Protein AF-0000000078658484 (afdb_homodimer)

Structure (mmCIF, N/CA/C/O backbone):
data_AF-0000000078658484-model_v1
#
loop_
_entity.id
_entity.type
_entity.pdbx_description
1 polymer 'Uncharacterized protein'
#
loop_
_atom_site.group_PDB
_atom_site.id
_atom_site.type_symbol
_atom_site.label_atom_id
_atom_site.label_alt_id
_atom_site.label_comp_id
_atom_site.label_asym_id
_atom_site.label_entity_id
_atom_site.label_seq_id
_atom_site.pdbx_PDB_ins_code
_atom_site.Cartn_x
_atom_site.Cartn_y
_atom_site.Cartn_z
_atom_site.occupancy
_atom_site.B_iso_or_equiv
_atom_site.auth_seq_id
_atom_site.auth_comp_id
_atom_site.auth_asym_id
_atom_site.auth_atom_id
_atom_site.pdbx_PDB_model_num
ATOM 1 N N . MET A 1 1 ? 11.594 26.047 1.53 1 68.69 1 MET A N 1
ATOM 2 C CA . MET A 1 1 ? 11.773 26.094 2.979 1 68.69 1 MET A CA 1
ATOM 3 C C . MET A 1 1 ? 12.211 24.734 3.51 1 68.69 1 MET A C 1
ATOM 5 O O . MET A 1 1 ? 11.859 23.703 2.939 1 68.69 1 MET A O 1
ATOM 9 N N . THR A 1 2 ? 13.234 24.672 4.266 1 88.19 2 THR A N 1
ATOM 10 C CA . THR A 1 2 ? 13.703 23.406 4.809 1 88.19 2 THR A CA 1
ATOM 11 C C . THR A 1 2 ? 12.625 22.75 5.652 1 88.19 2 THR A C 1
ATOM 13 O O . THR A 1 2 ? 11.992 23.406 6.488 1 88.19 2 THR A O 1
ATOM 16 N N . LEU A 1 3 ? 12.367 21.547 5.359 1 91.94 3 LEU A N 1
ATOM 17 C CA . LEU A 1 3 ? 11.359 20.797 6.105 1 91.94 3 LEU A CA 1
ATOM 18 C C . LEU A 1 3 ? 11.781 20.641 7.562 1 91.94 3 LEU A C 1
ATOM 20 O O . LEU A 1 3 ? 12.953 20.406 7.852 1 91.94 3 LEU A O 1
ATOM 24 N N . THR A 1 4 ? 10.789 20.781 8.445 1 95.5 4 THR A N 1
ATOM 25 C CA . THR A 1 4 ? 11.023 20.391 9.828 1 95.5 4 THR A CA 1
ATOM 26 C C . THR A 1 4 ? 11.367 18.906 9.922 1 95.5 4 THR A C 1
ATOM 28 O O . THR A 1 4 ? 11.117 18.141 8.984 1 95.5 4 THR A O 1
ATOM 31 N N . LYS A 1 5 ? 11.867 18.453 11.016 1 96.38 5 LYS A N 1
ATOM 32 C CA . LYS A 1 5 ? 12.25 17.047 11.172 1 96.38 5 LYS A CA 1
ATOM 33 C C . LYS A 1 5 ? 11.039 16.125 11.062 1 96.38 5 LYS A C 1
ATOM 35 O O . LYS A 1 5 ? 11.062 15.141 10.328 1 96.38 5 LYS A O 1
ATOM 40 N N . PRO A 1 6 ? 9.945 16.422 11.742 1 97.56 6 PRO A N 1
ATOM 41 C CA . PRO A 1 6 ? 8.773 15.547 11.594 1 97.56 6 PRO A CA 1
ATOM 42 C C . PRO A 1 6 ? 8.297 15.461 10.141 1 97.56 6 PRO A C 1
ATOM 44 O O . PRO A 1 6 ? 7.832 14.406 9.711 1 97.56 6 PRO A O 1
ATOM 47 N N . ASN A 1 7 ? 8.422 16.531 9.422 1 98 7 ASN A N 1
ATOM 48 C CA . ASN A 1 7 ? 7.977 16.516 8.031 1 98 7 ASN A CA 1
ATOM 49 C C . ASN A 1 7 ? 8.961 15.758 7.141 1 98 7 ASN A C 1
ATOM 51 O O . ASN A 1 7 ? 8.562 15.109 6.176 1 98 7 ASN A O 1
ATOM 55 N N . GLN A 1 8 ? 10.25 15.938 7.41 1 97.94 8 GLN A N 1
ATOM 56 C CA . GLN A 1 8 ? 11.234 15.125 6.699 1 97.94 8 GLN A CA 1
ATOM 57 C C . GLN A 1 8 ? 10.969 13.633 6.91 1 97.94 8 GLN A C 1
ATOM 59 O O . GLN A 1 8 ? 11.023 12.852 5.961 1 97.94 8 GLN A O 1
ATOM 64 N N . ASP A 1 9 ? 10.688 13.258 8.148 1 97.88 9 ASP A N 1
ATOM 65 C CA . ASP A 1 9 ? 10.406 11.867 8.477 1 97.88 9 ASP A CA 1
ATOM 66 C C . ASP A 1 9 ? 9.148 11.375 7.762 1 97.88 9 ASP A C 1
ATOM 68 O O . ASP A 1 9 ? 9.125 10.273 7.219 1 97.88 9 ASP A O 1
ATOM 72 N N . LEU A 1 10 ? 8.117 12.164 7.785 1 98.5 10 LEU A N 1
ATOM 73 C CA . LEU A 1 10 ? 6.875 11.789 7.125 1 98.5 10 LEU A CA 1
ATOM 74 C C . LEU A 1 10 ? 7.098 11.578 5.629 1 98.5 10 LEU A C 1
ATOM 76 O O . LEU A 1 10 ? 6.637 10.578 5.062 1 98.5 10 LEU A O 1
ATOM 80 N N . ARG A 1 11 ? 7.789 12.492 4.969 1 98.56 11 ARG A N 1
ATOM 81 C CA . ARG A 1 11 ? 8.047 12.367 3.537 1 98.56 11 ARG A CA 1
ATOM 82 C C . ARG A 1 11 ? 8.852 11.109 3.236 1 98.56 11 ARG A C 1
ATOM 84 O O . ARG A 1 11 ? 8.516 10.359 2.312 1 98.56 11 ARG A O 1
ATOM 91 N N . ARG A 1 12 ? 9.859 10.875 4.074 1 98.44 12 ARG A N 1
ATOM 92 C CA . ARG A 1 12 ? 10.695 9.695 3.889 1 98.44 12 ARG A CA 1
ATOM 93 C C . ARG A 1 12 ? 9.875 8.414 4.055 1 98.44 12 ARG A C 1
ATOM 95 O O . ARG A 1 12 ? 10.031 7.465 3.287 1 98.44 12 ARG A O 1
ATOM 102 N N . ASP A 1 13 ? 9.039 8.422 5.098 1 98.56 13 ASP A N 1
ATOM 103 C CA . ASP A 1 13 ? 8.203 7.258 5.352 1 98.56 13 ASP A CA 1
ATOM 104 C C . ASP A 1 13 ? 7.258 6.992 4.18 1 98.56 13 ASP A C 1
ATOM 106 O O . ASP A 1 13 ? 7.137 5.859 3.717 1 98.56 13 ASP A O 1
ATOM 110 N N . LEU A 1 14 ? 6.598 8.016 3.66 1 98.88 14 LEU A N 1
ATOM 111 C CA . LEU A 1 14 ? 5.676 7.895 2.537 1 98.88 14 LEU A CA 1
ATOM 112 C C . LEU A 1 14 ? 6.395 7.375 1.296 1 98.88 14 LEU A C 1
ATOM 114 O O . LEU A 1 14 ? 5.887 6.492 0.6 1 98.88 14 LEU A O 1
ATOM 118 N N . GLN A 1 15 ? 7.578 7.875 1.045 1 98.69 15 GLN A N 1
ATOM 119 C CA . GLN A 1 15 ? 8.375 7.422 -0.091 1 98.69 15 GLN A CA 1
ATOM 120 C C . GLN A 1 15 ? 8.82 5.973 0.09 1 98.69 15 GLN A C 1
ATOM 122 O O . GLN A 1 15 ? 8.859 5.207 -0.874 1 98.69 15 GLN A O 1
ATOM 127 N N . GLY A 1 16 ? 9.203 5.668 1.29 1 98.81 16 GLY A N 1
ATOM 128 C CA . GLY A 1 16 ? 9.586 4.301 1.593 1 98.81 16 GLY A CA 1
ATOM 129 C C . GLY A 1 16 ? 8.469 3.299 1.368 1 98.81 16 GLY A C 1
ATOM 130 O O . GLY A 1 16 ? 8.688 2.246 0.766 1 98.81 16 GLY A O 1
ATOM 131 N N . LEU A 1 17 ? 7.27 3.645 1.833 1 98.94 17 LEU A N 1
ATOM 132 C CA . LEU A 1 17 ? 6.105 2.789 1.634 1 98.94 17 LEU A CA 1
ATOM 133 C C . LEU A 1 17 ? 5.797 2.625 0.148 1 98.94 17 LEU A C 1
ATOM 135 O O . LEU A 1 17 ? 5.508 1.518 -0.312 1 98.94 17 LEU A O 1
ATOM 139 N N . ALA A 1 18 ? 5.84 3.734 -0.65 1 98.88 18 ALA A N 1
ATOM 140 C CA . ALA A 1 18 ? 5.625 3.68 -2.094 1 98.88 18 ALA A CA 1
ATOM 141 C C . ALA A 1 18 ? 6.621 2.74 -2.766 1 98.88 18 ALA A C 1
ATOM 143 O O . ALA A 1 18 ? 6.242 1.916 -3.6 1 98.88 18 ALA A O 1
ATOM 144 N N . SER A 1 19 ? 7.879 2.836 -2.373 1 98.88 19 SER A N 1
ATOM 145 C CA . SER A 1 19 ? 8.938 2.01 -2.947 1 98.88 19 SER A CA 1
ATOM 146 C C . SER A 1 19 ? 8.719 0.533 -2.635 1 98.88 19 SER A C 1
ATOM 148 O O . SER A 1 19 ? 8.906 -0.325 -3.5 1 98.88 19 SER A O 1
ATOM 150 N N . ASP A 1 20 ? 8.367 0.253 -1.383 1 98.81 20 ASP A N 1
ATOM 151 C CA . ASP A 1 20 ? 8.086 -1.125 -0.988 1 98.81 20 ASP A CA 1
ATOM 152 C C . ASP A 1 20 ? 6.984 -1.73 -1.852 1 98.81 20 ASP A C 1
ATOM 154 O O . ASP A 1 20 ? 7.102 -2.869 -2.309 1 98.81 20 ASP A O 1
ATOM 158 N N . LEU A 1 21 ? 5.914 -0.972 -2.078 1 98.88 21 LEU A N 1
ATOM 159 C CA . LEU A 1 21 ? 4.801 -1.462 -2.883 1 98.88 21 LEU A CA 1
ATOM 160 C C . LEU A 1 21 ? 5.215 -1.637 -4.34 1 98.88 21 LEU A C 1
ATOM 162 O O . LEU A 1 21 ? 4.809 -2.598 -4.996 1 98.88 21 LEU A O 1
ATOM 166 N N . LYS A 1 22 ? 6.051 -0.745 -4.832 1 98.81 22 LYS A N 1
ATOM 167 C CA . LYS A 1 22 ? 6.523 -0.853 -6.211 1 98.81 22 LYS A CA 1
ATOM 168 C C . LYS A 1 22 ? 7.309 -2.143 -6.422 1 98.81 22 LYS A C 1
ATOM 170 O O . LYS A 1 22 ? 7.027 -2.902 -7.352 1 98.81 22 LYS A O 1
ATOM 175 N N . TRP A 1 23 ? 8.273 -2.367 -5.602 1 98.69 23 TRP A N 1
ATOM 176 C CA . TRP A 1 23 ? 9.109 -3.555 -5.734 1 98.69 23 TRP A CA 1
ATOM 177 C C . TRP A 1 23 ? 8.289 -4.824 -5.551 1 98.69 23 TRP A C 1
ATOM 179 O O . TRP A 1 23 ? 8.5 -5.82 -6.246 1 98.69 23 TRP A O 1
ATOM 189 N N . SER A 1 24 ? 7.328 -4.84 -4.613 1 98.88 24 SER A N 1
ATOM 190 C CA . SER A 1 24 ? 6.434 -5.973 -4.402 1 98.88 24 SER A CA 1
ATOM 191 C C . SER A 1 24 ? 5.594 -6.25 -5.645 1 98.88 24 SER A C 1
ATOM 193 O O . SER A 1 24 ? 5.391 -7.41 -6.016 1 98.88 24 SER A O 1
ATOM 195 N N . ALA A 1 25 ? 5.074 -5.191 -6.289 1 98.81 25 ALA A N 1
ATOM 196 C CA . ALA A 1 25 ? 4.25 -5.348 -7.484 1 98.81 25 ALA A CA 1
ATOM 197 C C . ALA A 1 25 ? 5.055 -5.953 -8.633 1 98.81 25 ALA A C 1
ATOM 199 O O . ALA A 1 25 ? 4.535 -6.766 -9.406 1 98.81 25 ALA A O 1
ATOM 200 N N . VAL A 1 26 ? 6.312 -5.578 -8.766 1 98.69 26 VAL A N 1
ATOM 201 C CA . VAL A 1 26 ? 7.188 -6.129 -9.797 1 98.69 26 VAL A CA 1
ATOM 202 C C . VAL A 1 26 ? 7.32 -7.637 -9.609 1 98.69 26 VAL A C 1
ATOM 204 O O . VAL A 1 26 ? 7.195 -8.406 -10.57 1 98.69 26 VAL A O 1
ATOM 207 N N . GLU A 1 27 ? 7.523 -8.008 -8.352 1 98.56 27 GLU A N 1
ATOM 208 C CA . GLU A 1 27 ? 7.617 -9.438 -8.055 1 98.56 27 GLU A CA 1
ATOM 209 C C . GLU A 1 27 ? 6.297 -10.148 -8.344 1 98.56 27 GLU A C 1
ATOM 211 O O . GLU A 1 27 ? 6.289 -11.25 -8.898 1 98.56 27 GLU A O 1
ATOM 216 N N . LEU A 1 28 ? 5.203 -9.586 -8.031 1 98.81 28 LEU A N 1
ATOM 217 C CA . LEU A 1 28 ? 3.887 -10.156 -8.281 1 98.81 28 LEU A CA 1
ATOM 218 C C . LEU A 1 28 ? 3.635 -10.328 -9.773 1 98.81 28 LEU A C 1
ATOM 220 O O . LEU A 1 28 ? 3.033 -11.312 -10.203 1 98.81 28 LEU A O 1
ATOM 224 N N . MET A 1 29 ? 4.117 -9.383 -10.523 1 98.69 29 MET A N 1
ATOM 225 C CA . MET A 1 29 ? 3.932 -9.477 -11.969 1 98.69 29 MET A CA 1
ATOM 226 C C . MET A 1 29 ? 4.68 -10.672 -12.547 1 98.69 29 MET A C 1
ATOM 228 O O . MET A 1 29 ? 4.188 -11.336 -13.461 1 98.69 29 MET A O 1
ATOM 232 N N . ARG A 1 30 ? 5.832 -10.992 -12.086 1 98.62 30 ARG A N 1
ATOM 233 C CA . ARG A 1 30 ? 6.574 -12.172 -12.516 1 98.62 30 ARG A CA 1
ATOM 234 C C . ARG A 1 30 ? 5.82 -13.453 -12.156 1 98.62 30 ARG A C 1
ATOM 236 O O . ARG A 1 30 ? 5.777 -14.391 -12.953 1 98.62 30 ARG A O 1
ATOM 243 N N . ILE A 1 31 ? 5.242 -13.406 -10.984 1 98.69 31 ILE A N 1
ATOM 244 C CA . ILE A 1 31 ? 4.465 -14.562 -10.547 1 98.69 31 ILE A CA 1
ATOM 245 C C . ILE A 1 31 ? 3.24 -14.727 -11.453 1 98.69 31 ILE A C 1
ATOM 247 O O . ILE A 1 31 ? 2.902 -15.844 -11.852 1 98.69 31 ILE A O 1
ATOM 251 N N . ALA A 1 32 ? 2.58 -13.625 -11.742 1 98.75 32 ALA A N 1
ATOM 252 C CA . ALA A 1 32 ? 1.43 -13.672 -12.641 1 98.75 32 ALA A CA 1
ATOM 253 C C . ALA A 1 32 ? 1.805 -14.297 -13.977 1 98.75 32 ALA A C 1
ATOM 255 O O . ALA A 1 32 ? 1.039 -15.094 -14.531 1 98.75 32 ALA A O 1
ATOM 256 N N . GLU A 1 33 ? 2.924 -13.945 -14.453 1 98.56 33 GLU A N 1
ATOM 257 C CA . GLU A 1 33 ? 3.398 -14.508 -15.711 1 98.56 33 GLU A CA 1
ATOM 258 C C . GLU A 1 33 ? 3.564 -16.016 -15.609 1 98.56 33 GLU A C 1
ATOM 260 O O . GLU A 1 33 ? 3.131 -16.766 -16.484 1 98.56 33 GLU A O 1
ATOM 265 N N . ARG A 1 34 ? 4.184 -16.438 -14.594 1 97.88 34 ARG A N 1
ATOM 266 C CA . ARG A 1 34 ? 4.387 -17.875 -14.406 1 97.88 34 ARG A CA 1
ATOM 267 C C . ARG A 1 34 ? 3.057 -18.594 -14.25 1 97.88 34 ARG A C 1
ATOM 269 O O . ARG A 1 34 ? 2.885 -19.703 -14.766 1 97.88 34 ARG A O 1
ATOM 276 N N . LEU A 1 35 ? 2.172 -18.016 -13.547 1 98.19 35 LEU A N 1
ATOM 277 C CA . LEU A 1 35 ? 0.836 -18.578 -13.406 1 98.19 35 LEU A CA 1
ATOM 278 C C . LEU A 1 35 ? 0.177 -18.766 -14.773 1 98.19 35 LEU A C 1
ATOM 280 O O . LEU A 1 35 ? -0.416 -19.812 -15.047 1 98.19 35 LEU A O 1
ATOM 284 N N . SER A 1 36 ? 0.306 -17.719 -15.531 1 98.12 36 SER A N 1
ATOM 285 C CA . SER A 1 36 ? -0.274 -17.766 -16.875 1 98.12 36 SER A CA 1
ATOM 286 C C . SER A 1 36 ? 0.362 -18.875 -17.719 1 98.12 36 SER A C 1
ATOM 288 O O . SER A 1 36 ? -0.34 -19.641 -18.359 1 98.12 36 SER A O 1
ATOM 290 N N . LEU A 1 37 ? 1.636 -19.031 -17.719 1 96.94 37 LEU A N 1
ATOM 291 C CA . LEU A 1 37 ? 2.379 -20.031 -18.469 1 96.94 37 LEU A CA 1
ATOM 292 C C . LEU A 1 37 ? 1.993 -21.438 -18.016 1 96.94 37 LEU A C 1
ATOM 294 O O . LEU A 1 37 ? 1.98 -22.375 -18.828 1 96.94 37 LEU A O 1
ATOM 298 N N . ALA A 1 38 ? 1.639 -21.562 -16.812 1 95.38 38 ALA A N 1
ATOM 299 C CA . ALA A 1 38 ? 1.252 -22.859 -16.266 1 95.38 38 ALA A CA 1
ATOM 300 C C . ALA A 1 38 ? -0.214 -23.156 -16.562 1 95.38 38 ALA A C 1
ATOM 302 O O . ALA A 1 38 ? -0.748 -24.172 -16.094 1 95.38 38 ALA A O 1
ATOM 303 N N . GLY A 1 39 ? -0.875 -22.234 -17.156 1 95.94 39 GLY A N 1
ATOM 304 C CA . GLY A 1 39 ? -2.244 -22.453 -17.594 1 95.94 39 GLY A CA 1
ATOM 305 C C . GLY A 1 39 ? -3.275 -21.984 -16.594 1 95.94 39 GLY A C 1
ATOM 306 O O . GLY A 1 39 ? -4.465 -22.281 -16.734 1 95.94 39 GLY A O 1
ATOM 307 N N . ASN A 1 40 ? -2.809 -21.359 -15.492 1 96.62 40 ASN A N 1
ATOM 308 C CA . ASN A 1 40 ? -3.725 -20.828 -14.484 1 96.62 40 ASN A CA 1
ATOM 309 C C . ASN A 1 40 ? -4.086 -19.375 -14.75 1 96.62 40 ASN A C 1
ATOM 311 O O . ASN A 1 40 ? -3.662 -18.484 -14.016 1 96.62 40 ASN A O 1
ATOM 315 N N . GLU A 1 41 ? -4.871 -19.078 -15.641 1 97.38 41 GLU A N 1
ATOM 316 C CA . GLU A 1 41 ? -5.168 -17.734 -16.141 1 97.38 41 GLU A CA 1
ATOM 317 C C . GLU A 1 41 ? -6.016 -16.953 -15.133 1 97.38 41 GLU A C 1
ATOM 319 O O . GLU A 1 41 ? -5.859 -15.734 -15 1 97.38 41 GLU A O 1
ATOM 324 N N . HIS A 1 42 ? -6.879 -17.672 -14.492 1 97.44 42 HIS A N 1
ATOM 325 C CA . HIS A 1 42 ? -7.75 -17.016 -13.531 1 97.44 42 HIS A CA 1
ATOM 326 C C . HIS A 1 42 ? -6.941 -16.344 -12.43 1 97.44 42 HIS A C 1
ATOM 328 O O . HIS A 1 42 ? -7.113 -15.156 -12.164 1 97.44 42 HIS A O 1
ATOM 334 N N . ASP A 1 43 ? -6.012 -17.062 -11.812 1 98.06 43 ASP A N 1
ATOM 335 C CA . ASP A 1 43 ? -5.176 -16.5 -10.758 1 98.06 43 ASP A CA 1
ATOM 336 C C . ASP A 1 43 ? -4.215 -15.453 -11.328 1 98.06 43 ASP A C 1
ATOM 338 O O . ASP A 1 43 ? -3.928 -14.445 -10.672 1 98.06 43 ASP A O 1
ATOM 342 N N . ALA A 1 44 ? -3.705 -15.664 -12.516 1 98.56 44 ALA A N 1
ATOM 343 C CA . ALA A 1 44 ? -2.822 -14.68 -13.148 1 98.56 44 ALA A CA 1
ATOM 344 C C . ALA A 1 44 ? -3.51 -13.328 -13.273 1 98.56 44 ALA A C 1
ATOM 346 O O . ALA A 1 44 ? -2.932 -12.297 -12.922 1 98.56 44 ALA A O 1
ATOM 347 N N . GLN A 1 45 ? -4.746 -13.43 -13.695 1 98.56 45 GLN A N 1
ATOM 348 C CA . GLN A 1 45 ? -5.492 -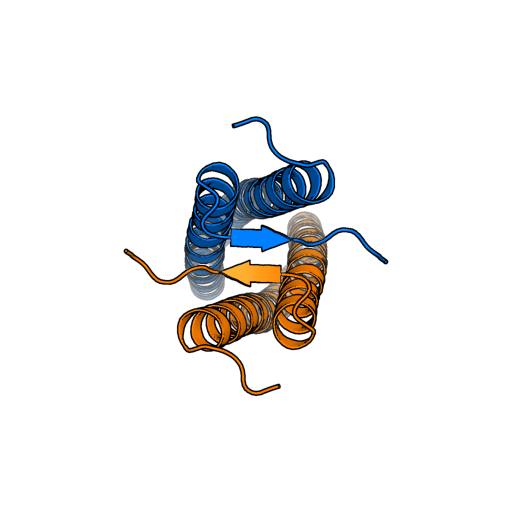12.195 -13.898 1 98.56 45 GLN A CA 1
ATOM 349 C C . GLN A 1 45 ? -5.812 -11.516 -12.562 1 98.56 45 GLN A C 1
ATOM 351 O O . GLN A 1 45 ? -5.797 -10.289 -12.469 1 98.56 45 GLN A O 1
ATOM 356 N N . ALA A 1 46 ? -6.133 -12.312 -11.586 1 98.5 46 ALA A N 1
ATOM 357 C CA . ALA 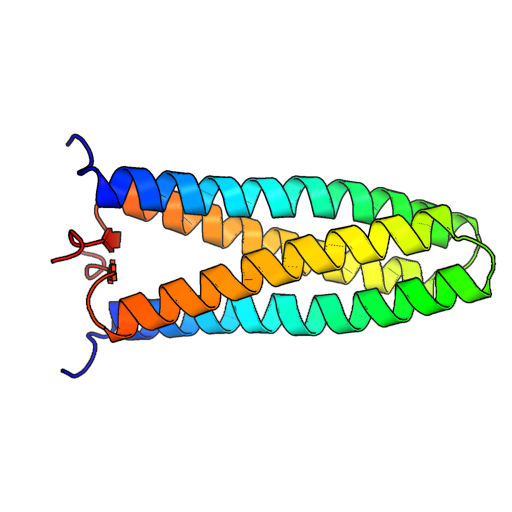A 1 46 ? -6.375 -11.75 -10.258 1 98.5 46 ALA A CA 1
ATOM 358 C C . ALA A 1 46 ? -5.137 -11.031 -9.734 1 98.5 46 ALA A C 1
ATOM 360 O O . ALA A 1 46 ? -5.238 -9.93 -9.18 1 98.5 46 ALA A O 1
ATOM 361 N N . VAL A 1 47 ? -3.961 -11.609 -9.922 1 98.88 47 VAL A N 1
ATOM 362 C CA . VAL A 1 47 ? -2.707 -11.016 -9.469 1 98.88 47 VAL A CA 1
ATOM 363 C C . VAL A 1 47 ? -2.469 -9.695 -10.203 1 98.88 47 VAL A C 1
ATOM 365 O O . VAL A 1 47 ? -2.068 -8.703 -9.594 1 98.88 47 VAL A O 1
ATOM 368 N N . ILE A 1 48 ? -2.764 -9.625 -11.453 1 98.81 48 ILE A N 1
ATOM 369 C CA . ILE A 1 48 ? -2.559 -8.43 -12.258 1 98.81 48 ILE A CA 1
ATOM 370 C C . ILE A 1 48 ? -3.459 -7.305 -11.742 1 98.81 48 ILE A C 1
ATOM 372 O O . ILE A 1 48 ? -3.021 -6.156 -11.625 1 98.81 48 ILE A O 1
ATOM 376 N N . ARG A 1 49 ? -4.668 -7.676 -11.398 1 98.62 49 ARG A N 1
ATOM 377 C CA . ARG A 1 49 ? -5.578 -6.68 -10.852 1 98.62 49 ARG A CA 1
ATOM 378 C C . ARG A 1 49 ? -5.055 -6.129 -9.523 1 98.62 49 ARG A C 1
ATOM 380 O O . ARG A 1 49 ? -5.148 -4.93 -9.266 1 98.62 49 ARG A O 1
ATOM 387 N N . ILE A 1 50 ? -4.512 -6.973 -8.773 1 98.94 50 ILE A N 1
ATOM 388 C CA . ILE A 1 50 ? -3.975 -6.547 -7.484 1 98.94 50 ILE A CA 1
ATOM 389 C C . ILE A 1 50 ? -2.762 -5.645 -7.699 1 98.94 50 ILE A C 1
ATOM 391 O O . ILE A 1 50 ? -2.572 -4.664 -6.977 1 98.94 50 ILE A O 1
ATOM 395 N N . CYS A 1 51 ? -1.923 -5.957 -8.688 1 98.88 51 CYS A N 1
ATOM 396 C CA . CYS A 1 51 ? -0.807 -5.082 -9.031 1 98.88 51 CYS A CA 1
ATOM 397 C C . CYS A 1 51 ? -1.3 -3.688 -9.398 1 98.88 51 CYS A C 1
ATOM 399 O O . CYS A 1 51 ? -0.655 -2.689 -9.078 1 98.88 51 CYS A O 1
ATOM 401 N N . GLN A 1 52 ? -2.41 -3.645 -10.062 1 98.81 52 GLN A N 1
ATOM 402 C CA . GLN A 1 52 ? -2.984 -2.352 -10.422 1 98.81 52 GLN A CA 1
ATOM 403 C C . GLN A 1 52 ? -3.42 -1.576 -9.188 1 98.81 52 GLN A C 1
ATOM 405 O O . GLN A 1 52 ? -3.229 -0.361 -9.109 1 98.81 52 GLN A O 1
ATOM 410 N N . VAL A 1 53 ? -4.004 -2.244 -8.258 1 98.81 53 VAL A N 1
ATOM 411 C CA . VAL A 1 53 ? -4.375 -1.62 -6.992 1 98.81 53 VAL A CA 1
ATOM 412 C C . VAL A 1 53 ? -3.127 -1.073 -6.301 1 98.81 53 VAL A C 1
ATOM 414 O O . VAL A 1 53 ? -3.107 0.078 -5.859 1 98.81 53 VAL A O 1
ATOM 417 N N . MET A 1 54 ? -2.068 -1.915 -6.242 1 98.94 54 MET A N 1
ATOM 418 C CA . MET A 1 54 ? -0.82 -1.503 -5.605 1 98.94 54 MET A CA 1
ATOM 419 C C . MET A 1 54 ? -0.235 -0.278 -6.301 1 98.94 54 MET A C 1
ATOM 421 O O . MET A 1 54 ? 0.295 0.62 -5.645 1 98.94 54 MET A O 1
ATOM 425 N N . GLN A 1 55 ? -0.323 -0.236 -7.648 1 98.81 55 GLN A N 1
ATOM 426 C CA . GLN A 1 55 ? 0.189 0.905 -8.398 1 98.81 55 GLN A CA 1
ATOM 427 C C . GLN A 1 55 ? -0.579 2.178 -8.055 1 98.81 55 GLN A C 1
ATOM 429 O O . GLN A 1 55 ? 0.017 3.246 -7.902 1 98.81 55 GLN A O 1
ATOM 434 N N . ALA A 1 56 ? -1.872 2.08 -7.934 1 98.75 56 ALA A N 1
ATOM 435 C CA . ALA A 1 56 ? -2.684 3.236 -7.562 1 98.75 56 ALA A CA 1
ATOM 436 C C . ALA A 1 56 ? -2.316 3.738 -6.168 1 98.75 56 ALA A C 1
ATOM 438 O O . ALA A 1 56 ? -2.219 4.945 -5.941 1 98.75 56 ALA A O 1
ATOM 439 N N . VAL A 1 57 ? -2.123 2.836 -5.246 1 98.88 57 VAL A N 1
ATOM 440 C CA . VAL A 1 57 ? -1.74 3.223 -3.893 1 98.88 57 VAL A CA 1
ATOM 441 C C . VAL A 1 57 ? -0.352 3.859 -3.91 1 98.88 57 VAL A C 1
ATOM 443 O O . VAL A 1 57 ? -0.127 4.887 -3.27 1 98.88 57 VAL A O 1
ATOM 446 N N . GLU A 1 58 ? 0.59 3.242 -4.605 1 98.94 58 GLU A N 1
ATOM 447 C CA . GLU A 1 58 ? 1.929 3.799 -4.777 1 98.94 58 GLU A CA 1
ATOM 448 C C . GLU A 1 58 ? 1.867 5.246 -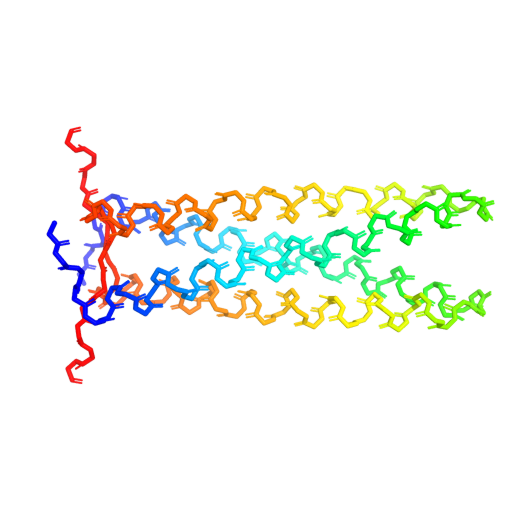5.254 1 98.94 58 GLU A C 1
ATOM 450 O O . GLU A 1 58 ? 2.506 6.125 -4.668 1 98.94 58 GLU A O 1
ATOM 455 N N . ASP A 1 59 ? 1.046 5.461 -6.273 1 98.81 59 ASP A N 1
ATOM 456 C CA . ASP A 1 59 ? 0.928 6.801 -6.844 1 98.81 59 ASP A CA 1
ATOM 457 C C . ASP A 1 59 ? 0.411 7.793 -5.805 1 98.81 59 ASP A C 1
ATOM 459 O O . ASP A 1 59 ? 0.877 8.93 -5.742 1 98.81 59 ASP A O 1
ATOM 463 N N . ARG A 1 60 ? -0.48 7.453 -5.031 1 98.81 60 ARG A N 1
ATOM 464 C CA . ARG A 1 60 ? -1.037 8.336 -4.008 1 98.81 60 ARG A CA 1
ATOM 465 C C . ARG A 1 60 ? -0.006 8.641 -2.926 1 98.81 60 ARG A C 1
ATOM 467 O O . ARG A 1 60 ? 0.103 9.781 -2.471 1 98.81 60 ARG A O 1
ATOM 474 N N . LEU A 1 61 ? 0.74 7.594 -2.514 1 98.88 61 LEU A N 1
ATOM 475 C CA . LEU A 1 61 ? 1.765 7.785 -1.494 1 98.88 61 LEU A CA 1
ATOM 476 C C . LEU A 1 61 ? 2.846 8.742 -1.982 1 98.88 61 LEU A C 1
ATOM 478 O O . LEU A 1 61 ? 3.291 9.617 -1.234 1 98.88 61 LEU A O 1
ATOM 482 N N . VAL A 1 62 ? 3.254 8.586 -3.227 1 98.88 62 VAL A N 1
ATOM 483 C CA . VAL A 1 62 ? 4.215 9.508 -3.816 1 98.88 62 VAL A CA 1
ATOM 484 C C . VAL A 1 62 ? 3.629 10.922 -3.828 1 98.88 62 VAL A C 1
ATOM 486 O O . VAL A 1 62 ? 4.305 11.883 -3.453 1 98.88 62 VAL A O 1
ATOM 489 N N . GLY A 1 63 ? 2.359 11.016 -4.203 1 98.62 63 GLY A N 1
ATOM 490 C CA . GLY A 1 63 ? 1.68 12.305 -4.199 1 98.62 63 GLY A CA 1
ATOM 491 C C . GLY A 1 63 ? 1.642 12.953 -2.832 1 98.62 63 GLY A C 1
ATOM 492 O O . GLY A 1 63 ? 1.889 14.156 -2.705 1 98.62 63 GLY A O 1
ATOM 493 N N . TYR A 1 64 ? 1.326 12.133 -1.831 1 98.75 64 TYR A N 1
ATOM 494 C CA . TYR A 1 64 ? 1.333 12.672 -0.476 1 98.75 64 TYR A CA 1
ATOM 495 C C . TYR A 1 64 ? 2.725 13.164 -0.091 1 98.75 64 TYR A C 1
ATOM 497 O O . TYR A 1 64 ? 2.867 14.195 0.563 1 98.75 64 TYR A O 1
ATOM 505 N N . GLY A 1 65 ? 3.777 12.406 -0.458 1 98.5 65 GLY A N 1
ATOM 506 C CA . GLY A 1 65 ? 5.133 12.875 -0.212 1 98.5 65 GLY A CA 1
ATOM 507 C C . GLY A 1 65 ? 5.426 14.227 -0.834 1 98.5 65 GLY A C 1
ATOM 508 O O . GLY A 1 65 ? 6.039 15.086 -0.2 1 98.5 65 GLY A O 1
ATOM 509 N N . ASP A 1 66 ? 5.008 14.391 -2.064 1 98.31 66 ASP A N 1
ATOM 510 C CA . ASP A 1 66 ? 5.188 15.664 -2.758 1 98.31 66 ASP A CA 1
ATOM 511 C C . ASP A 1 66 ? 4.445 16.781 -2.041 1 98.31 66 ASP A C 1
ATOM 513 O O . ASP A 1 66 ? 4.934 17.922 -1.974 1 98.31 66 ASP A O 1
ATOM 517 N N . GLU A 1 67 ? 3.254 16.5 -1.535 1 98.44 67 GLU A N 1
ATOM 518 C CA . GLU A 1 67 ? 2.488 17.5 -0.804 1 98.44 67 GLU A CA 1
ATOM 519 C C . GLU A 1 67 ? 3.189 17.891 0.494 1 98.44 67 GLU A C 1
ATOM 521 O O . GLU A 1 67 ? 3.117 19.047 0.919 1 98.44 67 GLU A O 1
ATOM 526 N N . VAL A 1 68 ? 3.822 16.922 1.116 1 98.38 68 VAL A N 1
ATOM 527 C CA . VAL A 1 68 ? 4.594 17.25 2.311 1 98.38 68 VAL A CA 1
ATOM 528 C C . VAL A 1 68 ? 5.742 18.188 1.944 1 98.38 68 VAL A C 1
ATOM 530 O O . VAL A 1 68 ? 5.973 19.188 2.627 1 98.38 68 VAL A O 1
ATOM 533 N N . MET A 1 69 ? 6.402 17.906 0.887 1 97.56 69 MET A N 1
ATOM 534 C CA . MET A 1 69 ? 7.52 18.734 0.428 1 97.56 69 MET A CA 1
ATOM 535 C C . MET A 1 69 ? 7.059 20.156 0.116 1 97.56 69 MET A C 1
ATOM 537 O O . MET A 1 69 ? 7.77 21.125 0.396 1 97.56 69 MET A O 1
ATOM 541 N N . ALA A 1 70 ? 5.855 20.25 -0.422 1 96.88 70 ALA A N 1
ATOM 542 C CA . ALA A 1 70 ? 5.297 21.547 -0.823 1 96.88 70 ALA A CA 1
ATOM 543 C C . ALA A 1 70 ? 4.68 22.266 0.37 1 96.88 70 ALA A C 1
ATOM 545 O O . ALA A 1 70 ? 4.227 23.406 0.246 1 96.88 70 ALA A O 1
ATOM 546 N N . GLY A 1 71 ? 4.551 21.625 1.544 1 96.19 71 GLY A N 1
ATOM 547 C CA . GLY A 1 71 ? 4.031 22.25 2.75 1 96.19 71 GLY A CA 1
ATOM 548 C C . GLY A 1 71 ? 2.518 22.188 2.85 1 96.19 71 GLY A C 1
ATOM 549 O O . GLY A 1 71 ? 1.918 22.844 3.711 1 96.19 71 GLY A O 1
ATOM 550 N N . ARG A 1 72 ? 1.892 21.406 1.93 1 97.69 72 ARG A N 1
ATOM 551 C CA . ARG A 1 72 ? 0.438 21.281 1.948 1 97.69 72 ARG A CA 1
ATOM 552 C C . ARG A 1 72 ? -0.014 20.266 2.996 1 97.69 72 ARG A C 1
ATOM 554 O O . ARG A 1 72 ? -1.103 20.391 3.561 1 97.69 72 ARG A O 1
ATOM 561 N N . ILE A 1 73 ? 0.789 19.25 3.182 1 98.31 73 ILE A N 1
ATOM 562 C CA . ILE A 1 73 ? 0.619 18.328 4.301 1 98.31 73 ILE A CA 1
ATOM 563 C C . ILE A 1 73 ? 1.756 18.516 5.301 1 98.31 73 ILE A C 1
ATOM 565 O O . ILE A 1 73 ? 2.92 18.625 4.914 1 98.31 73 ILE A O 1
ATOM 569 N N . SER A 1 74 ? 1.418 18.578 6.555 1 98.06 74 SER A N 1
ATOM 570 C CA . SER A 1 74 ? 2.447 18.734 7.574 1 98.06 74 SER A CA 1
ATOM 571 C C . SER A 1 74 ? 2.156 17.875 8.797 1 98.06 74 SER A C 1
ATOM 573 O O . SER A 1 74 ? 1.004 17.516 9.055 1 98.06 74 SER A O 1
ATOM 575 N N . ARG A 1 75 ? 3.16 17.5 9.508 1 98.19 75 ARG A N 1
ATOM 576 C CA . ARG A 1 75 ? 3.09 16.781 10.766 1 98.19 75 ARG A CA 1
ATOM 577 C C . ARG A 1 75 ? 3.697 17.594 11.906 1 98.19 75 ARG A C 1
ATOM 579 O O . ARG A 1 75 ? 4.816 18.094 11.789 1 98.19 75 ARG A O 1
ATOM 586 N N . SER A 1 76 ? 2.98 17.719 12.938 1 94.75 76 SER A N 1
ATOM 587 C CA . SER A 1 76 ? 3.455 18.484 14.086 1 94.75 76 SER A CA 1
ATOM 588 C C . SER A 1 76 ? 4.398 17.641 14.945 1 94.75 76 SER A C 1
ATOM 590 O O . SER A 1 76 ? 4.418 16.422 14.852 1 94.75 76 SER A O 1
ATOM 592 N N . GLU A 1 77 ? 5.316 18.25 15.703 1 84.81 77 GLU A N 1
ATOM 593 C CA . GLU A 1 77 ? 6.273 17.594 16.594 1 84.81 77 GLU A CA 1
ATOM 594 C C . GLU A 1 77 ? 5.562 16.844 17.719 1 84.81 77 GLU A C 1
ATOM 596 O O . GLU A 1 77 ? 4.484 17.25 18.156 1 84.81 77 GLU A O 1
ATOM 601 N N . ASN A 1 78 ? 5.902 15.594 17.844 1 64.62 78 ASN A N 1
ATOM 602 C CA . ASN A 1 78 ? 5.352 14.898 19 1 64.62 78 ASN A CA 1
ATOM 603 C C . ASN A 1 78 ? 5.508 15.719 20.281 1 64.62 78 ASN A C 1
ATOM 605 O O . ASN A 1 78 ? 6.57 16.281 20.531 1 64.62 78 ASN A O 1
ATOM 609 N N . GLN A 1 79 ? 4.441 16.453 20.734 1 48.88 79 GLN A N 1
ATOM 610 C CA . GLN A 1 79 ? 4.613 17.047 22.062 1 48.88 79 GLN A CA 1
ATOM 611 C C . GLN A 1 79 ? 5.156 16.016 23.062 1 48.88 79 GLN A C 1
ATOM 613 O O . GLN A 1 79 ? 4.91 14.82 22.922 1 48.88 79 GLN A O 1
ATOM 618 N N . MET B 1 1 ? -12.188 18.219 18.016 1 68.38 1 MET B N 1
ATOM 619 C CA . MET B 1 1 ? -12.383 19.344 17.094 1 68.38 1 MET B CA 1
ATOM 620 C C . MET B 1 1 ? -12.797 18.844 15.711 1 68.38 1 MET B C 1
ATOM 622 O O . MET B 1 1 ? -12.422 17.734 15.312 1 68.38 1 MET B O 1
ATOM 626 N N . THR B 1 2 ? -13.836 19.328 15.164 1 87.5 2 THR B N 1
ATOM 627 C CA . THR B 1 2 ? -14.281 18.891 13.844 1 87.5 2 THR B CA 1
ATOM 628 C C . THR B 1 2 ? -13.18 19.109 12.805 1 87.5 2 THR B C 1
ATOM 630 O O . THR B 1 2 ? -12.562 20.172 12.75 1 87.5 2 THR B O 1
ATOM 633 N N . LEU B 1 3 ? -12.898 18.094 12.086 1 91.69 3 LEU B N 1
ATOM 634 C CA . LEU B 1 3 ? -11.883 18.188 11.047 1 91.69 3 LEU B CA 1
ATOM 635 C C . LEU B 1 3 ? -12.305 19.172 9.953 1 91.69 3 LEU B C 1
ATOM 637 O O . LEU B 1 3 ? -13.477 19.203 9.578 1 91.69 3 LEU B O 1
ATOM 641 N N . THR B 1 4 ? -11.328 19.938 9.484 1 95.31 4 THR B N 1
ATOM 642 C CA . THR B 1 4 ? -11.57 20.719 8.273 1 95.31 4 THR B CA 1
ATOM 643 C C . THR B 1 4 ? -11.875 19.797 7.094 1 95.31 4 THR B C 1
ATOM 645 O O . THR B 1 4 ? -11.594 18.609 7.148 1 95.31 4 THR B O 1
ATOM 648 N N . LYS B 1 5 ? -12.375 20.297 6.02 1 96.25 5 LYS B N 1
ATOM 649 C CA . LYS B 1 5 ? -12.727 19.484 4.863 1 96.25 5 LYS B CA 1
ATOM 650 C C . LYS B 1 5 ? -11.484 18.828 4.262 1 96.25 5 LYS B C 1
ATOM 652 O O . LYS B 1 5 ? -11.477 17.625 4.004 1 96.25 5 LYS B O 1
ATOM 657 N N . PRO B 1 6 ? -10.406 19.562 4.043 1 97.5 6 PRO B N 1
ATOM 658 C CA . PRO B 1 6 ? -9.211 18.906 3.514 1 97.5 6 PRO B CA 1
ATOM 659 C C . PRO B 1 6 ? -8.711 17.781 4.41 1 97.5 6 PRO B C 1
ATOM 661 O O . PRO B 1 6 ? -8.211 16.766 3.914 1 97.5 6 PRO B O 1
ATOM 664 N N . ASN B 1 7 ? -8.852 17.953 5.688 1 97.94 7 ASN B N 1
ATOM 665 C CA . ASN B 1 7 ? -8.398 16.906 6.594 1 97.94 7 ASN B CA 1
ATOM 666 C C . ASN B 1 7 ? -9.344 15.711 6.602 1 97.94 7 ASN B C 1
ATOM 668 O O . ASN B 1 7 ? -8.914 14.562 6.75 1 97.94 7 ASN B O 1
ATOM 672 N N . GLN B 1 8 ? -10.641 15.984 6.543 1 97.94 8 GLN B N 1
ATOM 673 C CA . GLN B 1 8 ? -11.594 14.883 6.387 1 97.94 8 GLN B CA 1
ATOM 674 C C . GLN B 1 8 ? -11.289 14.07 5.133 1 97.94 8 GLN B C 1
ATOM 676 O O . GLN B 1 8 ? -11.305 12.836 5.168 1 97.94 8 GLN B O 1
ATOM 681 N N . ASP B 1 9 ? -11.016 14.75 4.035 1 97.88 9 ASP B N 1
ATOM 682 C CA . ASP B 1 9 ? -10.695 14.086 2.777 1 97.88 9 ASP B CA 1
ATOM 683 C C . ASP B 1 9 ? -9.414 13.266 2.896 1 97.88 9 ASP B C 1
ATOM 685 O O . ASP B 1 9 ? -9.352 12.133 2.426 1 97.88 9 ASP B O 1
ATOM 689 N N . LEU B 1 10 ? -8.414 13.828 3.477 1 98.5 10 LEU B N 1
ATOM 690 C CA . LEU B 1 10 ? -7.148 13.125 3.648 1 98.5 10 LEU B CA 1
ATOM 691 C C . LEU B 1 10 ? -7.34 11.859 4.48 1 98.5 10 LEU B C 1
ATOM 693 O O . LEU B 1 10 ? -6.844 10.789 4.113 1 98.5 10 LEU B O 1
ATOM 697 N N . ARG B 1 11 ? -8.055 11.953 5.605 1 98.56 11 ARG B N 1
ATOM 698 C CA . ARG B 1 11 ? -8.289 10.797 6.457 1 98.56 11 ARG B CA 1
ATOM 699 C C . ARG B 1 11 ? -9.047 9.703 5.699 1 98.56 11 ARG B C 1
ATOM 701 O O . ARG B 1 11 ? -8.68 8.531 5.762 1 98.56 11 ARG B O 1
ATOM 708 N N . ARG B 1 1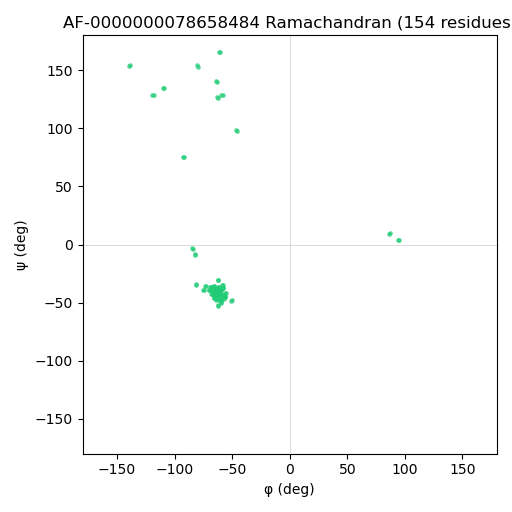2 ? -10.062 10.148 4.961 1 98.44 12 ARG B N 1
ATOM 709 C CA . ARG B 1 12 ? -10.859 9.203 4.188 1 98.44 12 ARG B CA 1
ATOM 710 C C . ARG B 1 12 ? -10.008 8.508 3.129 1 98.44 12 ARG B C 1
ATOM 712 O O . ARG B 1 12 ? -10.125 7.297 2.926 1 98.44 12 ARG B O 1
ATOM 719 N N . ASP B 1 13 ? -9.203 9.312 2.443 1 98.62 13 ASP B N 1
ATOM 720 C CA . ASP B 1 13 ? -8.328 8.758 1.412 1 98.62 13 ASP B CA 1
ATOM 721 C C . ASP B 1 13 ? -7.363 7.734 2.002 1 98.62 13 ASP B C 1
ATOM 723 O O . ASP B 1 13 ? -7.203 6.637 1.459 1 98.62 13 ASP B O 1
ATOM 727 N N . LEU B 1 14 ? -6.715 8.039 3.125 1 98.88 14 LEU B N 1
ATOM 728 C CA . LEU B 1 14 ? -5.773 7.145 3.787 1 98.88 14 LEU B CA 1
ATOM 729 C C . LEU B 1 14 ? -6.461 5.855 4.215 1 98.88 14 LEU B C 1
ATOM 731 O O . LEU B 1 14 ? -5.918 4.766 4.023 1 98.88 14 LEU B O 1
ATOM 735 N N . GLN B 1 15 ? -7.652 5.957 4.742 1 98.69 15 GLN B N 1
ATOM 736 C CA . GLN B 1 15 ? -8.422 4.785 5.152 1 98.69 15 GLN B CA 1
ATOM 737 C C . GLN B 1 15 ? -8.828 3.949 3.943 1 98.69 15 GLN B C 1
ATOM 739 O O . GLN B 1 15 ? -8.828 2.719 4.008 1 98.69 15 GLN B O 1
ATOM 744 N N . GLY B 1 16 ? -9.219 4.633 2.914 1 98.81 16 GLY B N 1
ATOM 745 C CA . GLY B 1 16 ? -9.578 3.943 1.686 1 98.81 16 GLY B CA 1
ATOM 746 C C . GLY B 1 16 ? -8.43 3.145 1.093 1 98.81 16 GLY B C 1
ATOM 747 O O . GLY B 1 16 ? -8.609 1.989 0.701 1 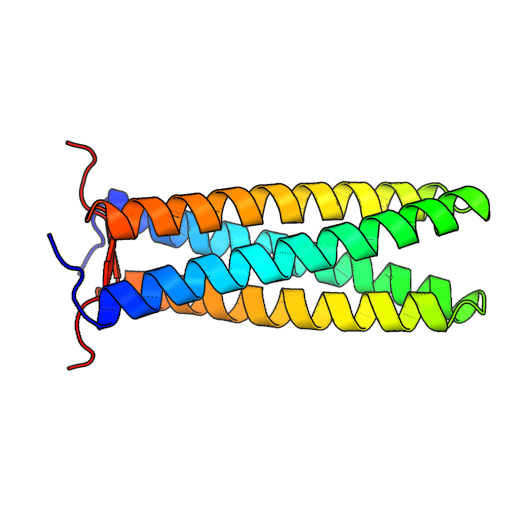98.81 16 GLY B O 1
ATOM 748 N N . LEU B 1 17 ? -7.246 3.766 1.054 1 98.94 17 LEU B N 1
ATOM 749 C CA . LEU B 1 17 ? -6.055 3.08 0.555 1 98.94 17 LEU B CA 1
ATOM 750 C C . LEU B 1 17 ? -5.727 1.868 1.419 1 98.94 17 LEU B C 1
ATOM 752 O O . LEU B 1 17 ? -5.402 0.799 0.897 1 98.94 17 LEU B O 1
ATOM 756 N N . ALA B 1 18 ? -5.785 2.004 2.779 1 98.88 18 ALA B N 1
ATOM 757 C CA . ALA B 1 18 ? -5.543 0.893 3.697 1 98.88 18 ALA B CA 1
ATOM 758 C C . ALA B 1 18 ? -6.508 -0.26 3.428 1 98.88 18 ALA B C 1
ATOM 760 O O . ALA B 1 18 ? -6.094 -1.421 3.367 1 98.88 18 ALA B O 1
ATOM 761 N N . SER B 1 19 ? -7.777 0.054 3.223 1 98.88 19 SER B N 1
ATOM 762 C CA . SER B 1 19 ? -8.805 -0.954 2.977 1 98.88 19 SER B CA 1
ATOM 763 C C . SER B 1 19 ? -8.547 -1.69 1.665 1 98.88 19 SER B C 1
ATOM 765 O O . SER B 1 19 ? -8.703 -2.912 1.594 1 98.88 19 SER B O 1
ATOM 767 N N . ASP B 1 20 ? -8.211 -0.926 0.628 1 98.81 20 ASP B N 1
ATOM 768 C CA . ASP B 1 20 ? -7.898 -1.535 -0.662 1 98.81 20 ASP B CA 1
ATOM 769 C C . ASP B 1 20 ? -6.766 -2.553 -0.531 1 98.81 20 ASP B C 1
ATOM 771 O O . ASP B 1 20 ? -6.848 -3.652 -1.082 1 98.81 20 ASP B O 1
ATOM 775 N N . LEU B 1 21 ? -5.711 -2.188 0.197 1 98.88 21 LEU B N 1
ATOM 776 C CA . LEU B 1 21 ? -4.57 -3.086 0.374 1 98.88 21 LEU B CA 1
ATOM 777 C C . LEU B 1 21 ? -4.965 -4.305 1.204 1 98.88 21 LEU B C 1
ATOM 779 O O . LEU B 1 21 ? -4.52 -5.418 0.924 1 98.88 21 LEU B O 1
ATOM 783 N N . LYS B 1 22 ? -5.824 -4.105 2.186 1 98.81 22 LYS B N 1
ATOM 784 C CA . LYS B 1 22 ? -6.273 -5.223 3.012 1 98.81 22 LYS B CA 1
ATOM 785 C C . LYS B 1 22 ? -7.027 -6.254 2.178 1 98.81 22 LYS B C 1
ATOM 787 O O . LYS B 1 22 ? -6.723 -7.445 2.234 1 98.81 22 LYS B O 1
ATOM 792 N N . TRP B 1 23 ? -7.984 -5.805 1.458 1 98.69 23 TRP B N 1
ATOM 793 C CA . TRP B 1 23 ? -8.789 -6.715 0.647 1 98.69 23 TRP B CA 1
ATOM 794 C C . TRP B 1 23 ? -7.938 -7.395 -0.417 1 98.69 23 TRP B C 1
ATOM 796 O O . TRP B 1 23 ? -8.117 -8.578 -0.705 1 98.69 23 TRP B O 1
ATOM 806 N N . SER B 1 24 ? -6.988 -6.68 -1.034 1 98.88 24 SER B N 1
ATOM 807 C CA . SER B 1 24 ? -6.066 -7.254 -2.012 1 98.88 24 SER B CA 1
ATOM 808 C C . SER B 1 24 ? -5.207 -8.344 -1.385 1 98.88 24 SER B C 1
ATOM 810 O O . SER B 1 24 ? -4.973 -9.391 -2.002 1 98.88 24 SER B O 1
ATOM 812 N N . ALA B 1 25 ? -4.711 -8.117 -0.154 1 98.81 25 ALA B N 1
ATOM 813 C CA . ALA B 1 25 ? -3.873 -9.094 0.534 1 98.81 25 ALA B CA 1
ATOM 814 C C . ALA B 1 25 ? -4.652 -10.375 0.833 1 98.81 25 ALA B C 1
ATOM 816 O O . ALA B 1 25 ? -4.105 -11.477 0.745 1 98.81 25 ALA B O 1
ATOM 817 N N . VAL B 1 26 ? -5.918 -10.258 1.184 1 98.62 26 VAL B N 1
ATOM 818 C CA . VAL B 1 26 ? -6.77 -11.414 1.447 1 98.62 26 VAL B CA 1
ATOM 819 C C . VAL B 1 26 ? -6.867 -12.281 0.193 1 98.62 26 VAL B C 1
ATOM 821 O O . VAL B 1 26 ? -6.715 -13.508 0.259 1 98.62 26 VAL B O 1
ATOM 824 N N . GLU B 1 27 ? -7.078 -11.602 -0.914 1 98.5 27 GLU B N 1
ATOM 825 C CA . GLU B 1 27 ? -7.137 -12.328 -2.178 1 98.5 27 GLU B CA 1
ATOM 826 C C . GLU B 1 27 ? -5.797 -12.984 -2.504 1 98.5 27 GLU B C 1
ATOM 828 O O . GLU B 1 27 ? -5.754 -14.125 -2.955 1 98.5 27 GLU B O 1
ATOM 833 N N . LEU B 1 28 ? -4.719 -12.344 -2.285 1 98.81 28 LEU B N 1
ATOM 834 C CA . LEU B 1 28 ? -3.383 -12.867 -2.537 1 98.81 28 LEU B CA 1
ATOM 835 C C . LEU B 1 28 ? -3.109 -14.094 -1.668 1 98.81 28 LEU B C 1
ATOM 837 O O . LEU B 1 28 ? -2.477 -15.055 -2.117 1 98.81 28 LEU B O 1
ATOM 841 N N . MET B 1 29 ? -3.609 -14.039 -0.46 1 98.69 29 MET B N 1
ATOM 842 C CA . MET B 1 29 ? -3.404 -15.18 0.437 1 98.69 29 MET B CA 1
ATOM 843 C C . MET B 1 29 ? -4.117 -16.422 -0.088 1 98.69 29 MET B C 1
ATOM 845 O O . MET B 1 29 ? -3.598 -17.531 0.029 1 98.69 29 MET B O 1
ATOM 849 N N . ARG B 1 30 ? -5.262 -16.297 -0.651 1 98.62 30 ARG B N 1
ATOM 850 C CA . ARG B 1 30 ? -5.969 -17.422 -1.256 1 98.62 30 ARG B CA 1
ATOM 851 C C . ARG B 1 30 ? -5.188 -17.984 -2.439 1 98.62 30 ARG B C 1
ATOM 853 O O . ARG B 1 30 ? -5.109 -19.203 -2.617 1 98.62 30 ARG B O 1
ATOM 860 N N . ILE B 1 31 ? -4.625 -17.078 -3.188 1 98.69 31 ILE B N 1
ATOM 861 C CA . ILE B 1 31 ? -3.824 -17.5 -4.332 1 98.69 31 ILE B CA 1
ATOM 862 C C . ILE B 1 31 ? -2.586 -18.25 -3.846 1 98.69 31 ILE B C 1
ATOM 864 O O . ILE B 1 31 ? -2.213 -19.281 -4.414 1 98.69 31 ILE B O 1
ATOM 868 N N . ALA B 1 32 ? -1.945 -17.734 -2.816 1 98.75 32 ALA B N 1
ATOM 869 C CA . ALA B 1 32 ? -0.783 -18.406 -2.24 1 9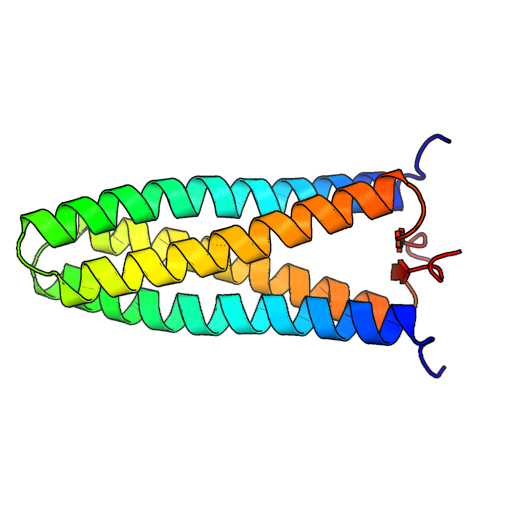8.75 32 ALA B CA 1
ATOM 870 C C . ALA B 1 32 ? -1.124 -19.828 -1.83 1 98.75 32 ALA B C 1
ATOM 872 O O . ALA B 1 32 ? -0.333 -20.75 -2.047 1 98.75 32 ALA B O 1
ATOM 873 N N . GLU B 1 33 ? -2.262 -19.984 -1.256 1 98.56 33 GLU B N 1
ATOM 874 C CA . GLU B 1 33 ? -2.703 -21.312 -0.852 1 98.56 33 GLU B CA 1
ATOM 875 C C . GLU B 1 33 ? -2.832 -22.234 -2.057 1 98.56 33 GLU B C 1
ATOM 877 O O . GLU B 1 33 ? -2.367 -23.375 -2.02 1 98.56 33 GLU B O 1
ATOM 882 N N . ARG B 1 34 ? -3.438 -21.766 -3.049 1 97.81 34 ARG B N 1
ATOM 883 C CA . ARG B 1 34 ? -3.607 -22.578 -4.25 1 97.81 34 ARG B CA 1
ATOM 884 C C . ARG B 1 34 ? -2.26 -22.922 -4.879 1 97.81 34 ARG B C 1
ATOM 886 O O . ARG B 1 34 ? -2.053 -24.031 -5.367 1 97.81 34 ARG B O 1
ATOM 893 N N . LEU B 1 35 ? -1.398 -21.969 -4.902 1 98.19 35 LEU B N 1
ATOM 894 C CA . LEU B 1 35 ? -0.05 -22.203 -5.406 1 98.19 35 LEU B CA 1
ATOM 895 C C . LEU B 1 35 ? 0.631 -23.328 -4.633 1 98.19 35 LEU B C 1
ATOM 897 O O . LEU B 1 35 ? 1.257 -24.203 -5.227 1 98.19 35 LEU B O 1
ATOM 901 N N . SER B 1 36 ? 0.479 -23.234 -3.346 1 98.12 36 SER B N 1
ATOM 902 C CA . SER B 1 36 ? 1.078 -24.25 -2.484 1 98.12 36 SER B CA 1
ATOM 903 C C . SER B 1 36 ? 0.482 -25.625 -2.756 1 98.12 36 SER B C 1
ATOM 905 O O . SER B 1 36 ? 1.213 -26.609 -2.898 1 98.12 36 SER B O 1
ATOM 907 N N . LEU B 1 37 ? -0.789 -25.75 -2.887 1 96.94 37 LEU B N 1
ATOM 908 C CA . LEU B 1 37 ? -1.495 -27 -3.15 1 96.94 37 LEU B CA 1
ATOM 909 C C . LEU B 1 37 ? -1.076 -27.594 -4.492 1 96.94 37 LEU B C 1
ATOM 911 O O . LEU B 1 37 ? -1.029 -28.812 -4.652 1 96.94 37 LEU B O 1
ATOM 915 N N . ALA B 1 38 ? -0.729 -26.75 -5.383 1 95.38 38 ALA B N 1
ATOM 916 C CA . ALA B 1 38 ? -0.314 -27.188 -6.715 1 95.38 38 ALA B CA 1
ATOM 917 C C . ALA B 1 38 ? 1.164 -27.562 -6.73 1 95.38 38 ALA B C 1
ATOM 919 O O . ALA B 1 38 ? 1.721 -27.875 -7.789 1 95.38 38 ALA B O 1
ATOM 920 N N . GLY B 1 39 ? 1.806 -27.375 -5.621 1 95.94 39 GLY B N 1
ATOM 921 C CA . GLY B 1 39 ? 3.186 -27.812 -5.488 1 95.94 39 GLY B CA 1
ATOM 922 C C . GLY B 1 39 ? 4.191 -26.719 -5.797 1 95.94 39 GLY B C 1
ATOM 923 O O . GLY B 1 39 ? 5.391 -26.984 -5.91 1 95.94 39 GLY B O 1
ATOM 924 N N . ASN B 1 40 ? 3.697 -25.5 -6.059 1 96.62 40 ASN B N 1
ATOM 925 C CA . ASN B 1 40 ? 4.586 -24.375 -6.332 1 96.62 40 ASN B CA 1
ATOM 926 C C . ASN B 1 40 ? 4.91 -23.594 -5.059 1 96.62 40 ASN B C 1
ATOM 928 O O . ASN B 1 40 ? 4.457 -22.469 -4.883 1 96.62 40 ASN B O 1
ATOM 932 N N . GLU B 1 41 ? 5.707 -24.047 -4.234 1 97.38 41 GLU B N 1
ATOM 933 C CA . GLU B 1 41 ? 5.977 -23.516 -2.9 1 97.38 41 GLU B CA 1
ATOM 934 C C . GLU B 1 41 ? 6.785 -22.219 -2.967 1 97.38 41 GLU B C 1
ATOM 936 O O . GLU B 1 41 ? 6.594 -21.328 -2.148 1 97.38 41 GLU B O 1
ATOM 941 N N . HIS B 1 42 ? 7.652 -22.203 -3.928 1 97.5 42 HIS B N 1
ATOM 942 C CA . HIS B 1 42 ? 8.492 -21.016 -4.062 1 97.5 42 HIS B CA 1
ATOM 943 C C . HIS B 1 42 ? 7.652 -19.766 -4.293 1 97.5 42 HIS B C 1
ATOM 945 O O . HIS B 1 42 ? 7.789 -18.781 -3.572 1 97.5 42 HIS B O 1
ATOM 951 N N . ASP B 1 43 ? 6.727 -19.812 -5.242 1 98.06 43 ASP B N 1
ATOM 952 C CA . ASP B 1 43 ? 5.867 -18.672 -5.523 1 98.06 43 ASP B CA 1
ATOM 953 C C . ASP B 1 43 ? 4.887 -18.438 -4.375 1 98.06 43 ASP B C 1
ATOM 955 O O . ASP B 1 43 ? 4.566 -17.281 -4.059 1 98.06 43 ASP B O 1
ATOM 959 N N . ALA B 1 44 ? 4.398 -19.484 -3.748 1 98.56 44 ALA B N 1
ATOM 960 C CA . ALA B 1 44 ? 3.498 -19.328 -2.609 1 98.56 44 ALA B CA 1
ATOM 961 C C . ALA B 1 44 ? 4.152 -18.5 -1.499 1 98.56 44 ALA B C 1
ATOM 963 O O . ALA B 1 44 ? 3.547 -17.578 -0.966 1 98.56 44 ALA B O 1
ATOM 964 N N . GLN B 1 45 ? 5.395 -18.844 -1.281 1 98.62 45 GLN B N 1
ATOM 965 C CA . GLN B 1 45 ? 6.117 -18.156 -0.217 1 98.62 45 GLN B CA 1
ATOM 966 C C . GLN B 1 45 ? 6.398 -16.719 -0.592 1 98.62 45 GLN B C 1
ATOM 968 O O . GLN B 1 45 ? 6.352 -15.82 0.261 1 98.62 45 GLN B O 1
ATOM 973 N N . ALA B 1 46 ? 6.738 -16.5 -1.829 1 98.56 46 ALA B N 1
ATOM 974 C CA . ALA B 1 46 ? 6.949 -15.125 -2.287 1 98.56 46 ALA B CA 1
ATOM 975 C C . ALA B 1 46 ? 5.688 -14.281 -2.107 1 98.56 46 ALA B C 1
ATOM 977 O O . ALA B 1 46 ? 5.75 -13.141 -1.649 1 98.56 46 ALA B O 1
ATOM 978 N N . VAL B 1 47 ? 4.523 -14.844 -2.436 1 98.88 47 VAL B N 1
ATOM 979 C CA . VAL B 1 47 ? 3.252 -14.148 -2.303 1 98.88 47 VAL B CA 1
ATOM 980 C C . VAL B 1 47 ? 2.986 -13.836 -0.832 1 98.88 47 VAL B C 1
ATOM 982 O O . VAL B 1 47 ? 2.551 -12.727 -0.494 1 98.88 47 VAL B O 1
ATOM 985 N N . ILE B 1 48 ? 3.281 -14.711 0.052 1 98.81 48 ILE B N 1
ATOM 986 C CA . ILE B 1 48 ? 3.055 -14.516 1.48 1 98.81 48 ILE B CA 1
ATOM 987 C C . ILE B 1 48 ? 3.922 -13.367 1.992 1 98.81 48 ILE B C 1
ATOM 989 O O . ILE B 1 48 ? 3.455 -12.531 2.766 1 98.81 48 ILE B O 1
ATOM 993 N N . ARG B 1 49 ? 5.141 -13.336 1.503 1 98.69 49 ARG B N 1
ATOM 994 C CA . ARG B 1 49 ? 6.02 -12.234 1.896 1 98.69 49 ARG B CA 1
ATOM 995 C C . ARG B 1 49 ? 5.469 -10.898 1.422 1 98.69 49 ARG B C 1
ATOM 997 O O . ARG B 1 49 ? 5.527 -9.898 2.15 1 98.69 49 ARG B O 1
ATOM 1004 N N . ILE B 1 50 ? 4.941 -10.906 0.286 1 98.94 50 ILE B N 1
ATOM 1005 C CA . ILE B 1 50 ? 4.383 -9.672 -0.259 1 98.94 50 ILE B CA 1
ATOM 1006 C C . ILE B 1 50 ? 3.148 -9.266 0.545 1 98.94 50 ILE B C 1
ATOM 1008 O O . ILE B 1 50 ? 2.928 -8.078 0.797 1 98.94 50 ILE B O 1
ATOM 1012 N N . CYS B 1 51 ? 2.33 -10.227 0.951 1 98.88 51 CYS B N 1
ATOM 1013 C CA . CYS B 1 51 ? 1.193 -9.938 1.816 1 98.88 51 CYS B CA 1
ATOM 1014 C C . CYS B 1 51 ? 1.65 -9.281 3.113 1 98.88 51 CYS B C 1
ATOM 1016 O O . CYS B 1 51 ? 0.974 -8.391 3.637 1 98.88 51 CYS B O 1
ATOM 1018 N N . GLN B 1 52 ? 2.764 -9.711 3.611 1 98.81 52 GLN B N 1
ATOM 1019 C CA . GLN B 1 52 ? 3.305 -9.109 4.828 1 98.81 52 GLN B CA 1
ATOM 1020 C C . GLN B 1 52 ? 3.707 -7.656 4.59 1 98.81 52 GLN B C 1
ATOM 1022 O O . GLN B 1 52 ? 3.484 -6.797 5.445 1 98.81 52 GLN B O 1
ATOM 1027 N N . VAL B 1 53 ? 4.301 -7.391 3.479 1 98.81 53 VAL B N 1
ATOM 1028 C CA . VAL B 1 53 ? 4.641 -6.02 3.111 1 98.81 53 VAL B CA 1
ATOM 1029 C C . VAL B 1 53 ? 3.375 -5.172 3.043 1 98.81 53 VAL B C 1
ATOM 1031 O O . VAL B 1 53 ? 3.32 -4.078 3.611 1 98.81 53 VAL B O 1
ATOM 1034 N N . MET B 1 54 ? 2.338 -5.715 2.355 1 98.94 54 MET B N 1
ATOM 1035 C CA . MET B 1 54 ? 1.073 -5 2.229 1 98.94 54 MET B CA 1
ATOM 1036 C C . MET B 1 54 ? 0.462 -4.727 3.598 1 98.94 54 MET B C 1
ATOM 1038 O O . MET B 1 54 ? -0.102 -3.654 3.828 1 98.94 54 MET B O 1
ATOM 1042 N N . GLN B 1 55 ? 0.567 -5.699 4.523 1 98.81 55 GLN B N 1
ATOM 1043 C CA . GLN B 1 55 ? 0.035 -5.52 5.871 1 98.81 55 GLN B CA 1
ATOM 1044 C C . GLN B 1 55 ? 0.764 -4.395 6.605 1 98.81 55 GLN B C 1
ATOM 1046 O O . GLN B 1 55 ? 0.136 -3.586 7.289 1 98.81 55 GLN B O 1
ATOM 1051 N N . ALA B 1 56 ? 2.053 -4.332 6.473 1 98.75 56 ALA B N 1
ATOM 1052 C C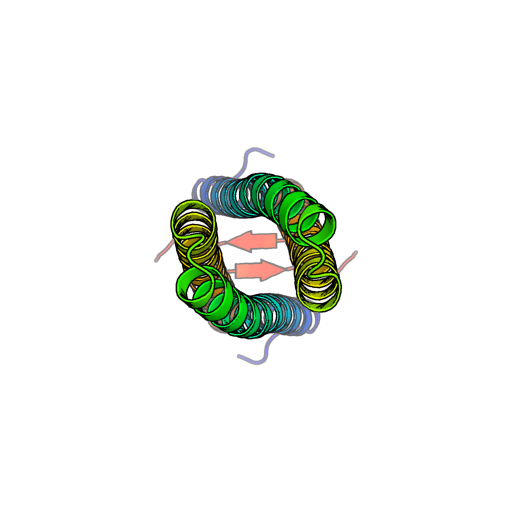A . ALA B 1 56 ? 2.826 -3.266 7.098 1 98.75 56 ALA B CA 1
ATOM 1053 C C . ALA B 1 56 ? 2.428 -1.9 6.547 1 98.75 56 ALA B C 1
ATOM 1055 O O . ALA B 1 56 ? 2.291 -0.934 7.297 1 98.75 56 ALA B O 1
ATOM 1056 N N . VAL B 1 57 ? 2.246 -1.819 5.254 1 98.88 57 VAL B N 1
ATOM 1057 C CA . VAL B 1 57 ? 1.833 -0.563 4.637 1 98.88 57 VAL B CA 1
ATOM 1058 C C . VAL B 1 57 ? 0.429 -0.192 5.109 1 98.88 57 VAL B C 1
ATOM 1060 O O . VAL B 1 57 ? 0.169 0.964 5.457 1 98.88 57 VAL B O 1
ATOM 1063 N N . GLU B 1 58 ? -0.472 -1.144 5.098 1 98.88 58 GLU B N 1
ATOM 1064 C CA . GLU B 1 58 ? -1.823 -0.937 5.613 1 98.88 58 GLU B CA 1
ATOM 1065 C C . GLU B 1 58 ? -1.795 -0.333 7.012 1 98.88 58 GLU B C 1
ATOM 1067 O O . GLU B 1 58 ? -2.463 0.669 7.277 1 98.88 58 GLU B O 1
ATOM 1072 N N . ASP B 1 59 ? -0.978 -0.932 7.867 1 98.81 59 ASP B N 1
ATOM 1073 C CA . ASP B 1 59 ? -0.888 -0.468 9.25 1 98.81 59 ASP B CA 1
ATOM 1074 C C . ASP B 1 59 ? -0.413 0.982 9.312 1 98.81 59 ASP B C 1
ATOM 1076 O O . ASP B 1 59 ? -0.914 1.771 10.117 1 98.81 59 ASP B O 1
ATOM 1080 N N . ARG B 1 60 ? 0.477 1.368 8.547 1 98.81 60 ARG B N 1
ATOM 1081 C CA . ARG B 1 60 ? 0.995 2.732 8.539 1 98.81 60 ARG B CA 1
ATOM 1082 C C . ARG B 1 60 ? -0.059 3.713 8.031 1 98.81 60 ARG B C 1
ATOM 1084 O O . ARG B 1 60 ? -0.202 4.812 8.578 1 98.81 60 ARG B O 1
ATOM 1091 N N . LEU B 1 61 ? -0.776 3.309 6.961 1 98.88 61 LEU B N 1
ATOM 1092 C CA . LEU B 1 61 ? -1.819 4.168 6.414 1 98.88 61 LEU B CA 1
ATOM 1093 C C . LEU B 1 61 ? -2.922 4.406 7.441 1 98.88 61 LEU B C 1
ATOM 1095 O O . LEU B 1 61 ? -3.4 5.535 7.594 1 98.88 61 LEU B O 1
ATOM 1099 N N . VAL B 1 62 ? -3.305 3.355 8.141 1 98.88 62 VAL B N 1
ATOM 1100 C CA . VAL B 1 62 ? -4.281 3.502 9.211 1 98.88 62 VAL B CA 1
ATOM 1101 C C . VAL B 1 62 ? -3.736 4.445 10.281 1 98.88 62 VAL B C 1
ATOM 1103 O O . VAL B 1 62 ? -4.441 5.348 10.742 1 98.88 62 VAL B O 1
ATOM 1106 N N . GLY B 1 63 ? -2.465 4.266 10.609 1 98.62 63 GLY B N 1
ATOM 1107 C CA . GLY B 1 63 ? -1.823 5.137 11.586 1 98.62 63 GLY B CA 1
ATOM 1108 C C . GLY B 1 63 ? -1.818 6.594 11.164 1 98.62 63 GLY B C 1
ATOM 1109 O O . GLY B 1 63 ? -2.098 7.477 11.977 1 98.62 63 GLY B O 1
ATOM 1110 N N . TYR B 1 64 ? -1.491 6.809 9.898 1 98.75 64 TYR B N 1
ATOM 1111 C CA . TYR B 1 64 ? -1.531 8.18 9.406 1 98.75 64 TYR B CA 1
ATOM 1112 C C . TYR B 1 64 ? -2.941 8.75 9.5 1 98.75 64 TYR B C 1
ATOM 1114 O O . TYR B 1 64 ? -3.119 9.922 9.844 1 98.75 64 TYR B O 1
ATOM 1122 N N . GLY B 1 65 ? -3.971 7.949 9.156 1 98.5 65 GLY B N 1
ATOM 1123 C CA . GLY B 1 65 ? -5.34 8.398 9.328 1 98.5 65 GLY B CA 1
ATOM 1124 C C . GLY B 1 65 ? -5.66 8.82 10.75 1 98.5 65 GLY B C 1
ATOM 1125 O O . GLY B 1 65 ? -6.305 9.852 10.969 1 98.5 65 GLY B O 1
ATOM 1126 N N . ASP B 1 66 ? -5.23 8.016 11.695 1 98.31 66 ASP B N 1
ATOM 1127 C CA . ASP B 1 66 ? -5.434 8.328 13.102 1 98.31 66 ASP B CA 1
ATOM 1128 C C . ASP B 1 66 ? -4.734 9.633 13.484 1 98.31 66 ASP B C 1
ATOM 1130 O O . ASP B 1 66 ? -5.258 10.422 14.281 1 98.31 66 ASP B O 1
ATOM 1134 N N . GLU B 1 67 ? -3.545 9.867 12.945 1 98.44 67 GLU B N 1
ATOM 1135 C CA . GLU B 1 67 ? -2.818 11.102 13.227 1 98.44 67 GLU B CA 1
ATOM 1136 C C . GLU B 1 67 ? -3.547 12.312 12.656 1 98.44 67 GLU B C 1
ATOM 1138 O O . GLU B 1 67 ? -3.512 13.398 13.234 1 98.44 67 GLU B O 1
ATOM 1143 N N . VAL B 1 68 ? -4.164 12.109 11.5 1 98.38 68 VAL B N 1
ATOM 1144 C CA . VAL B 1 68 ? -4.957 13.195 10.945 1 98.38 68 VAL B CA 1
ATOM 1145 C C . VAL B 1 68 ? -6.125 13.516 11.875 1 98.38 68 VAL B C 1
ATOM 1147 O O . VAL B 1 68 ? -6.395 14.688 12.164 1 98.38 68 VAL B O 1
ATOM 1150 N N . MET B 1 69 ? -6.758 12.523 12.367 1 97.56 69 MET B N 1
ATOM 1151 C CA . MET B 1 69 ? -7.891 12.695 13.273 1 97.56 69 MET B CA 1
ATOM 1152 C C . MET B 1 69 ? -7.461 13.406 14.547 1 97.56 69 MET B C 1
ATOM 1154 O O . MET B 1 69 ? -8.203 14.242 15.078 1 97.56 69 MET B O 1
ATOM 1158 N N . ALA B 1 70 ? -6.266 13.109 14.992 1 96.94 70 ALA B N 1
ATOM 1159 C CA . ALA B 1 70 ? -5.734 13.68 16.234 1 96.94 70 ALA B CA 1
ATOM 1160 C C . ALA B 1 70 ? -5.152 15.07 15.992 1 96.94 70 ALA B C 1
ATOM 1162 O O . ALA B 1 70 ? -4.727 15.742 16.938 1 96.94 70 ALA B O 1
ATOM 1163 N N . GLY B 1 71 ? -5.016 15.531 14.734 1 96.12 71 GLY B N 1
ATOM 1164 C CA . GLY B 1 71 ? -4.527 16.859 14.414 1 96.12 71 GLY B CA 1
ATOM 1165 C C . GLY B 1 71 ? -3.018 16.938 14.32 1 96.12 71 GLY B C 1
ATOM 1166 O O . GLY B 1 71 ? -2.447 18.031 14.234 1 96.12 71 GLY B O 1
ATOM 1167 N N . ARG B 1 72 ? -2.359 15.742 14.344 1 97.62 72 ARG B N 1
ATOM 1168 C CA . ARG B 1 72 ? -0.902 15.719 14.25 1 97.62 72 ARG B CA 1
ATOM 1169 C C . ARG B 1 72 ? -0.442 15.852 12.805 1 97.62 72 ARG B C 1
ATOM 1171 O O . ARG B 1 72 ? 0.632 16.391 12.539 1 97.62 72 ARG B O 1
ATOM 1178 N N . ILE B 1 73 ? -1.218 15.281 11.906 1 98.31 73 ILE B N 1
ATOM 1179 C CA . ILE B 1 73 ? -1.039 15.516 10.477 1 98.31 73 ILE B CA 1
ATOM 1180 C C . ILE B 1 73 ? -2.193 16.359 9.945 1 98.31 73 ILE B C 1
ATOM 1182 O O . ILE B 1 73 ? -3.355 16.109 10.273 1 98.31 73 ILE B O 1
ATOM 1186 N N . SER B 1 74 ? -1.87 17.344 9.172 1 98.06 74 SER B N 1
ATOM 1187 C CA . SER B 1 74 ? -2.914 18.188 8.602 1 98.06 74 SER B CA 1
ATOM 1188 C C . SER B 1 74 ? -2.621 18.531 7.148 1 98.06 74 SER B C 1
ATOM 1190 O O . SER B 1 74 ? -1.466 18.5 6.719 1 98.06 74 SER B O 1
ATOM 1192 N N . ARG B 1 75 ? -3.635 18.812 6.395 1 98.19 75 ARG B N 1
ATOM 1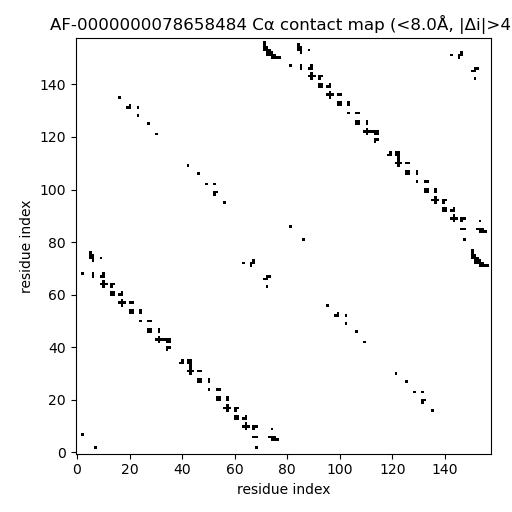193 C CA . ARG B 1 75 ? -3.561 19.266 5.012 1 98.19 75 ARG B CA 1
ATOM 1194 C C . ARG B 1 75 ? -4.203 20.641 4.852 1 98.19 75 ARG B C 1
ATOM 1196 O O . ARG B 1 75 ? -5.332 20.859 5.293 1 98.19 75 ARG B O 1
ATOM 1203 N N . SER B 1 76 ? -3.494 21.516 4.273 1 94.56 76 SER B N 1
ATOM 1204 C CA . SER B 1 76 ? -3.998 22.875 4.07 1 94.56 76 SER B CA 1
ATOM 1205 C C . SER B 1 76 ? -4.938 22.938 2.873 1 94.56 76 SER B C 1
ATOM 1207 O O . SER B 1 76 ? -4.922 22.047 2.016 1 94.56 76 SER B O 1
ATOM 1209 N N . GLU B 1 77 ? -5.898 23.875 2.824 1 83.94 77 GLU B N 1
ATOM 1210 C CA . GLU B 1 77 ? -6.855 24.078 1.741 1 83.94 77 GLU B CA 1
ATOM 1211 C C . GLU B 1 77 ? -6.145 24.453 0.443 1 83.94 77 GLU B C 1
ATOM 1213 O O . GLU B 1 77 ? -5.098 25.094 0.467 1 83.94 77 GLU B O 1
ATOM 1218 N N . ASN B 1 78 ? -6.43 23.703 -0.577 1 63.97 78 ASN B N 1
ATOM 1219 C CA . ASN B 1 78 ? -5.891 24.141 -1.859 1 63.97 78 ASN B CA 1
ATOM 1220 C C . ASN B 1 78 ? -6.113 25.641 -2.082 1 63.97 78 ASN B C 1
ATOM 1222 O O . ASN B 1 78 ? -7.207 26.156 -1.841 1 63.97 78 ASN B O 1
ATOM 1226 N N . GLN B 1 79 ? -5.102 26.516 -1.805 1 48.16 79 GLN B N 1
ATOM 1227 C CA . GLN B 1 79 ? -5.324 27.891 -2.238 1 48.16 79 GLN B CA 1
ATOM 1228 C C . GLN B 1 79 ? -5.84 27.938 -3.672 1 48.16 79 GLN B C 1
ATOM 1230 O O . GLN B 1 79 ? -5.539 27.062 -4.477 1 48.16 79 GLN B O 1
#

Secondary structure (DSSP, 8-state):
-PPPHHHHHHHHHHHHHHHHHHHHHHHHHHHHHHHHHTT-HHHHHHHHHHHHHHHHHHHHHHHHHHHHHTTSEEE----/-PPPHHHHHHHHHHHHHHHHHHHHHHHHHHHHHHHHHTT-HHHHHHHHHHHHHHHHHHHHHHHHHHHHHTTSEEE----

pLDDT: mean 96.4, std 7.67, range [48.16, 98.94]

Nearest PDB structures (foldseek):
  5t8l-assembly1_A  TM=9.606E-01  e=1.796E+00  Saccharomyces cerevisiae S288C
  6e8g-assembly1_T  TM=9.481E-01  e=6.190E+00  Homo sapiens
  6tz5-assembly1_AA  TM=5.960E-01  e=4.890E+00  Homo sapiens
  5t8l-assembly1_A  TM=9.492E-01  e=1.844E+00  Saccharomyces cerevisiae S288C
  6e8g-assembly1_T  TM=9.366E-01  e=8.813E+00  Homo sapiens

Sequence (158 aa):
MTLTKPNQDLRRDLQGLASDLKWSAVELMRIAERLSLAGNEHDAQAVIRICQVMQAVEDRLVGYGDEVMAGRISRSENQMTLTKPNQDLRRDLQGLASDLKWSAVELMRIAERLSLAGNEHDAQAVIRICQVMQAVEDRLVGYGDEVMAGRISRSENQ

Solvent-accessible surface area (backbone atoms only — not comparable to full-atom values): 8028 Å² total; per-residue (Å²): 128,84,70,54,68,52,36,49,49,49,29,50,51,30,44,50,50,22,49,53,42,49,56,45,34,55,54,46,50,55,50,22,49,51,32,38,76,71,68,39,50,68,61,17,50,52,44,52,53,42,36,51,53,41,49,54,47,24,52,50,30,45,48,51,24,52,32,33,74,71,64,39,31,47,40,56,70,84,126,128,85,70,53,68,51,36,47,50,49,29,50,52,30,44,49,50,22,49,53,41,50,57,43,35,56,53,46,49,54,49,21,49,53,31,39,73,72,67,39,51,69,62,17,51,53,45,50,52,43,36,52,52,42,50,54,47,25,52,50,30,44,49,51,22,52,32,33,73,70,64,39,32,47,42,59,70,83,125

Foldseek 3Di:
DDADPQLVVLLVVLLVLLVVLLVVLVVLLVVLVVCVVVVNNVVSVVSPVVSVVSNVSSVVSNVVSVCSVVVVDDDDPDD/DDADPQLVVLLVVLLVLLVVLLVVLVVLLVVLVVCVVVVNNVVSVVSPVVSVVSNVSSVVSNVVSVCSVVVNDDDDPDD

Organism: NCBI:txid1005395

Radius of gyration: 17.79 Å; Cα contacts (8 Å, |Δi|>4): 172; chains: 2; bounding box: 28×56×40 Å